Protein AF-A0AA47M2L7-F1 (afdb_monomer_lite)

InterPro domains:
  IPR006612 THAP-type zinc finger [PF05485] (4-70)
  IPR006612 THAP-type zinc finger [PS50950] (1-90)
  IPR006612 THAP-type zinc finger [SM00980] (2-77)
  IPR026516 THAP domain-containing protein 1/10 [PTHR46600] (1-64)

Foldseek 3Di:
DAAALAPPGPHDPVPNPWDKDAQFDDDDLLSVVSNVVVCVRSPDDPDDPVCRRPHIHTPVVDDPPPPDDVDDPVVVSVVSSVVSVVVVVVVVVVVVVCVVVVD

Radius of gyration: 17.44 Å; chains: 1; bounding box: 44×37×39 Å

Organism: Merluccius polli (NCBI:txid89951)

Secondary structure (DSSP, 8-state):
--B--STT---BTTTS---EEEPP---SHHHHHHHHHHHHHH--SS--HHHHTT-EEEGGGS--TTS-----HHHHHHHHHHHHHHHHHHHHHHHHHHHHHT-

Structure (mmCIF, N/CA/C/O backbone):
data_AF-A0AA47M2L7-F1
#
_entry.id   AF-A0AA47M2L7-F1
#
loop_
_atom_site.group_PDB
_atom_site.id
_atom_site.type_symbol
_atom_site.label_atom_id
_atom_site.label_alt_id
_atom_site.label_comp_id
_atom_site.label_asym_id
_atom_site.label_entity_id
_atom_site.label_seq_id
_atom_site.pdbx_PDB_ins_code
_atom_site.Cartn_x
_atom_site.Cartn_y
_atom_site.Cartn_z
_atom_site.occupancy
_atom_site.B_iso_or_equiv
_atom_site.auth_seq_id
_atom_site.auth_comp_id
_atom_site.auth_asym_id
_atom_site.auth_atom_id
_atom_site.pdbx_PDB_model_num
ATOM 1 N N . MET A 1 1 ? 17.557 -11.212 -3.755 1.00 55.72 1 MET A N 1
ATOM 2 C CA . MET A 1 1 ? 16.925 -10.344 -4.780 1.00 55.72 1 MET A CA 1
ATOM 3 C C . MET A 1 1 ? 15.457 -10.157 -4.432 1.00 55.72 1 MET A C 1
ATOM 5 O O . MET A 1 1 ? 14.760 -11.156 -4.314 1.00 55.72 1 MET A O 1
ATOM 9 N N . SER A 1 2 ? 14.991 -8.925 -4.222 1.00 80.56 2 SER A N 1
ATOM 10 C CA . SER A 1 2 ? 13.600 -8.646 -3.837 1.00 80.56 2 SER A CA 1
ATOM 11 C C . SER A 1 2 ? 12.704 -8.427 -5.065 1.00 80.56 2 SER A C 1
ATOM 13 O O . SER A 1 2 ? 13.032 -7.655 -5.968 1.00 80.56 2 SER A O 1
ATOM 15 N N . GLY A 1 3 ? 11.580 -9.144 -5.109 1.00 90.75 3 GLY A N 1
ATOM 16 C CA . GLY A 1 3 ? 10.495 -8.945 -6.075 1.00 90.75 3 GLY A CA 1
ATOM 17 C C . GLY A 1 3 ? 9.355 -8.114 -5.487 1.00 90.75 3 GLY A C 1
ATOM 18 O O . GLY A 1 3 ? 9.382 -7.762 -4.306 1.00 90.75 3 GLY A O 1
ATOM 19 N N . CYS A 1 4 ? 8.360 -7.799 -6.317 1.00 93.25 4 CYS A N 1
ATOM 20 C CA . CYS A 1 4 ? 7.126 -7.173 -5.855 1.00 93.25 4 CYS A CA 1
ATOM 21 C C . CYS A 1 4 ? 6.353 -8.149 -4.957 1.00 93.25 4 CYS A C 1
ATOM 23 O O . CYS A 1 4 ? 6.257 -9.337 -5.254 1.00 93.25 4 CYS A O 1
ATOM 25 N N . CYS A 1 5 ? 5.804 -7.655 -3.851 1.00 91.94 5 CYS A N 1
ATOM 26 C CA . CYS A 1 5 ? 5.083 -8.473 -2.882 1.00 91.94 5 CYS A CA 1
ATOM 27 C C . CYS A 1 5 ? 3.589 -8.658 -3.210 1.00 91.94 5 CYS A C 1
ATOM 29 O O . CYS A 1 5 ? 2.937 -9.529 -2.625 1.00 91.94 5 CYS A O 1
ATOM 31 N N . VAL A 1 6 ? 3.047 -7.886 -4.158 1.00 91.06 6 VAL A N 1
ATOM 32 C CA . VAL A 1 6 ? 1.649 -7.997 -4.604 1.00 91.06 6 VAL A CA 1
ATOM 33 C C . VAL A 1 6 ? 1.401 -9.376 -5.213 1.00 91.06 6 VAL A C 1
ATOM 35 O O . VAL A 1 6 ? 2.243 -9.916 -5.933 1.00 91.06 6 VAL A O 1
ATOM 38 N N . TYR A 1 7 ? 0.258 -9.979 -4.884 1.00 88.38 7 TYR A N 1
ATOM 39 C CA . TYR A 1 7 ? -0.123 -11.294 -5.391 1.00 88.38 7 TYR A CA 1
ATOM 40 C C . TYR A 1 7 ? -0.141 -11.315 -6.931 1.00 88.38 7 TYR A C 1
ATOM 42 O O . TYR A 1 7 ? -0.676 -10.407 -7.562 1.00 88.38 7 TYR A O 1
ATOM 50 N N . GLY A 1 8 ? 0.491 -12.328 -7.532 1.00 88.62 8 GLY A N 1
ATOM 51 C CA . GLY A 1 8 ? 0.589 -12.483 -8.990 1.00 88.62 8 GLY A CA 1
ATOM 52 C C . GLY A 1 8 ? 1.581 -11.551 -9.702 1.00 88.62 8 GLY A C 1
ATOM 53 O O . GLY A 1 8 ? 1.810 -11.717 -10.897 1.00 88.62 8 GLY A O 1
ATOM 54 N N . CYS A 1 9 ? 2.215 -10.602 -9.006 1.00 91.81 9 CYS A N 1
ATOM 55 C CA . CYS A 1 9 ? 3.179 -9.701 -9.631 1.00 91.81 9 CYS A CA 1
ATOM 56 C C . CYS A 1 9 ? 4.554 -10.368 -9.778 1.00 91.81 9 CYS A C 1
ATOM 58 O O . CYS A 1 9 ? 5.172 -10.780 -8.796 1.00 91.81 9 CYS A O 1
ATOM 60 N N . THR A 1 10 ? 5.065 -10.435 -11.007 1.00 92.50 10 THR A N 1
ATOM 61 C CA . THR A 1 10 ? 6.365 -11.049 -11.333 1.00 92.50 10 THR A CA 1
ATOM 62 C C . THR A 1 10 ? 7.502 -10.031 -11.469 1.00 92.50 10 THR A C 1
ATOM 64 O O . THR A 1 10 ? 8.648 -10.413 -11.717 1.00 92.50 10 THR A O 1
ATOM 67 N N . ASN A 1 11 ? 7.221 -8.738 -11.259 1.00 94.38 11 ASN A N 1
ATOM 68 C CA . ASN A 1 11 ? 8.210 -7.670 -11.378 1.00 94.38 11 ASN A CA 1
ATOM 69 C C . ASN A 1 11 ? 9.334 -7.819 -10.347 1.00 94.38 11 ASN A C 1
ATOM 71 O O . ASN A 1 11 ? 9.102 -7.952 -9.140 1.00 94.38 11 ASN A O 1
ATOM 75 N N . ARG A 1 12 ? 10.578 -7.727 -10.827 1.00 91.62 12 ARG A N 1
ATOM 76 C CA . ARG A 1 12 ? 11.792 -7.778 -10.003 1.00 91.62 12 ARG A CA 1
ATOM 77 C C . ARG A 1 12 ? 12.555 -6.467 -10.095 1.00 91.62 12 ARG A C 1
ATOM 79 O O . ARG A 1 12 ? 12.604 -5.851 -11.160 1.00 91.62 12 ARG A O 1
ATOM 86 N N . TYR A 1 13 ? 13.18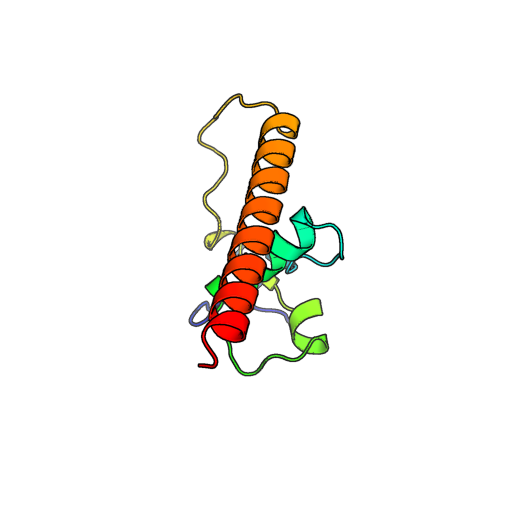9 -6.074 -8.991 1.00 88.12 13 TYR A N 1
ATOM 87 C CA . TYR A 1 13 ? 13.949 -4.824 -8.910 1.00 88.12 13 TYR A CA 1
ATOM 88 C C . TYR A 1 13 ? 15.023 -4.708 -10.001 1.00 88.12 13 TYR A C 1
ATOM 90 O O . TYR A 1 13 ? 15.167 -3.662 -10.618 1.00 88.12 13 TYR A O 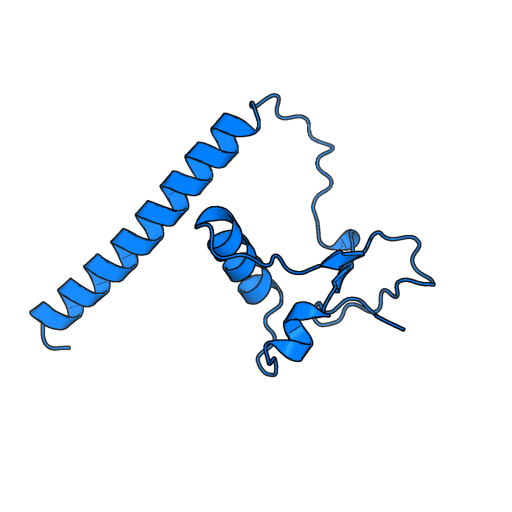1
ATOM 98 N N . SER A 1 14 ? 15.741 -5.797 -10.278 1.00 84.75 14 SER A N 1
ATOM 99 C CA . SER A 1 14 ? 16.870 -5.801 -11.212 1.00 84.75 14 SER A CA 1
ATOM 100 C C . SER A 1 14 ? 16.484 -5.814 -12.692 1.00 84.75 14 SER A C 1
ATOM 102 O O . SER A 1 14 ? 17.324 -5.480 -13.515 1.00 84.75 14 SER A O 1
ATOM 104 N N . THR A 1 15 ? 15.265 -6.232 -13.049 1.00 85.12 15 THR A N 1
ATOM 105 C CA . THR A 1 15 ? 14.895 -6.481 -14.458 1.00 85.12 15 THR A CA 1
ATOM 106 C C . THR A 1 15 ? 13.796 -5.572 -14.985 1.00 85.12 15 THR A C 1
ATOM 108 O O . THR A 1 15 ? 13.654 -5.441 -16.192 1.00 85.12 15 THR A O 1
ATOM 111 N N . SER A 1 16 ? 12.995 -4.965 -14.108 1.00 83.31 16 SER A N 1
ATOM 112 C CA . SER A 1 16 ? 11.778 -4.260 -14.533 1.00 83.31 16 SER A CA 1
ATOM 113 C C . SER A 1 16 ? 11.975 -2.777 -14.853 1.00 83.31 16 SER A C 1
ATOM 115 O O . SER A 1 16 ? 11.093 -2.181 -15.457 1.00 83.31 16 SER A O 1
ATOM 117 N N . GLY A 1 17 ? 13.070 -2.149 -14.406 1.00 89.25 17 GLY A N 1
ATOM 118 C CA . GLY A 1 17 ? 13.241 -0.688 -14.492 1.00 89.25 17 GLY A CA 1
ATOM 119 C C . GLY A 1 17 ? 12.243 0.119 -13.642 1.00 89.25 17 GLY A C 1
ATOM 120 O O . GLY A 1 17 ? 12.245 1.347 -13.679 1.00 89.25 17 GLY A O 1
ATOM 121 N N . LEU A 1 18 ? 11.394 -0.553 -12.856 1.00 91.94 18 LEU A N 1
ATOM 122 C CA . LEU A 1 18 ? 10.376 0.069 -12.014 1.00 91.94 18 LEU A CA 1
ATOM 123 C C . LEU A 1 18 ? 10.957 0.512 -10.669 1.00 91.94 18 LEU A C 1
ATOM 125 O O . LEU A 1 18 ? 11.902 -0.081 -10.145 1.00 91.94 18 LEU A O 1
ATOM 129 N N . LYS A 1 19 ? 10.331 1.519 -10.052 1.00 91.94 19 LYS A N 1
ATOM 130 C CA . LYS A 1 19 ? 10.643 1.913 -8.670 1.00 91.94 19 LYS A CA 1
ATOM 131 C C . LYS A 1 19 ? 9.966 0.950 -7.697 1.00 91.94 19 LYS A C 1
ATOM 133 O O . LYS A 1 19 ? 8.866 0.474 -7.955 1.00 91.94 19 LYS A O 1
ATOM 138 N N . PHE A 1 20 ? 10.609 0.666 -6.566 1.00 93.44 20 PHE A N 1
ATOM 139 C CA . PHE A 1 20 ? 10.092 -0.255 -5.547 1.00 93.44 20 PHE A CA 1
ATOM 140 C C . PHE A 1 20 ? 9.945 0.454 -4.204 1.00 93.44 20 PHE A C 1
ATOM 142 O O . PHE A 1 20 ? 10.937 0.791 -3.548 1.00 93.44 20 PHE A O 1
ATOM 149 N N . TYR A 1 21 ? 8.705 0.622 -3.763 1.00 92.75 21 TYR A N 1
ATOM 150 C CA . TYR A 1 21 ? 8.351 1.330 -2.538 1.00 92.75 21 TYR A CA 1
ATOM 151 C C . TYR A 1 21 ? 8.213 0.363 -1.363 1.00 92.75 21 TYR A C 1
ATOM 153 O O . TYR A 1 21 ? 7.715 -0.750 -1.526 1.00 92.75 21 TYR A O 1
ATOM 161 N N . ARG A 1 22 ? 8.670 0.773 -0.173 1.00 92.75 22 ARG A N 1
ATOM 162 C CA . ARG A 1 22 ? 8.425 0.024 1.070 1.00 92.75 22 ARG A CA 1
ATOM 163 C C . ARG A 1 22 ? 6.997 0.250 1.539 1.00 92.75 22 ARG A C 1
ATOM 165 O O . ARG A 1 22 ? 6.466 1.348 1.384 1.00 92.75 22 ARG A O 1
ATOM 172 N N . ILE A 1 23 ? 6.425 -0.778 2.158 1.00 91.50 23 ILE A N 1
ATOM 173 C CA . ILE A 1 23 ? 5.171 -0.635 2.895 1.00 91.50 23 ILE A CA 1
ATOM 174 C C . ILE A 1 23 ? 5.391 0.410 4.000 1.00 91.50 23 ILE A C 1
ATOM 176 O O . ILE A 1 23 ? 6.414 0.334 4.687 1.00 91.50 23 ILE A O 1
ATOM 180 N N . PRO A 1 24 ? 4.485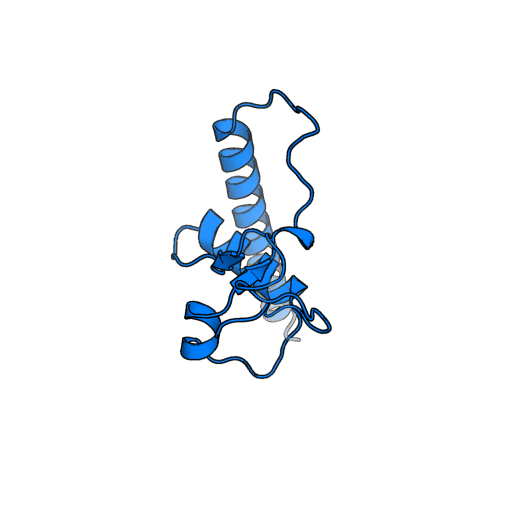 1.393 4.165 1.00 90.31 24 PRO A N 1
ATOM 181 C CA . PRO A 1 24 ? 4.637 2.433 5.169 1.00 90.31 24 PRO A CA 1
ATOM 182 C C . PRO A 1 24 ? 4.868 1.869 6.573 1.00 90.31 24 PRO A C 1
ATOM 184 O O . PRO A 1 24 ? 4.264 0.874 6.990 1.00 90.31 24 PRO A O 1
ATOM 187 N N . THR A 1 25 ? 5.745 2.550 7.299 1.00 83.38 25 THR A N 1
ATOM 188 C CA . THR A 1 25 ? 6.097 2.266 8.687 1.00 83.38 25 THR A CA 1
ATOM 189 C C . THR A 1 25 ? 5.903 3.537 9.497 1.00 83.38 25 THR A C 1
ATOM 191 O O . THR A 1 25 ? 6.340 4.601 9.061 1.00 83.38 25 THR A O 1
ATOM 194 N N . GLY A 1 26 ? 5.283 3.423 10.666 1.00 79.88 26 GLY A N 1
ATOM 195 C CA . GLY A 1 26 ? 5.100 4.533 11.594 1.00 79.88 26 GLY A CA 1
ATOM 196 C C . GLY A 1 26 ? 3.722 4.524 12.241 1.00 79.88 26 GLY A C 1
ATOM 197 O O . GLY A 1 26 ? 2.790 3.916 11.723 1.00 79.88 26 GLY A O 1
ATOM 198 N N . SER A 1 27 ? 3.634 5.181 13.395 1.00 76.50 27 SER A N 1
ATOM 199 C CA . SER A 1 27 ? 2.460 5.180 14.275 1.00 76.50 27 SER A CA 1
ATOM 200 C C . SER A 1 27 ? 1.562 6.406 14.113 1.00 76.50 27 SER A C 1
ATOM 202 O O . SER A 1 27 ? 0.467 6.434 14.669 1.00 76.50 27 SER A O 1
ATOM 204 N N . ARG A 1 28 ? 1.994 7.430 13.359 1.00 83.19 28 ARG A N 1
ATOM 205 C CA . ARG A 1 28 ? 1.163 8.619 13.104 1.00 83.19 28 ARG A CA 1
ATOM 206 C C . ARG A 1 28 ? -0.125 8.188 12.388 1.00 83.19 28 ARG A C 1
ATOM 208 O O . ARG A 1 28 ? -0.001 7.419 11.433 1.00 83.19 28 ARG A O 1
ATOM 215 N N . PRO A 1 29 ? -1.311 8.724 12.735 1.00 76.38 29 PRO A N 1
ATOM 216 C CA . PRO A 1 29 ? -2.596 8.223 12.225 1.00 76.38 29 PRO A CA 1
ATOM 217 C C . PRO A 1 29 ? -2.643 8.069 10.699 1.00 76.38 29 PRO A C 1
ATOM 219 O O . PRO A 1 29 ? -2.995 7.018 10.171 1.00 76.38 29 PRO A O 1
ATOM 222 N N . PHE A 1 30 ? -2.139 9.068 9.974 1.00 76.69 30 PHE A N 1
ATOM 223 C CA . PHE A 1 30 ? -2.023 9.028 8.517 1.00 76.69 30 PHE A CA 1
ATOM 224 C C . PHE A 1 30 ? -1.158 7.871 7.985 1.00 76.69 30 PHE A C 1
ATOM 226 O O . PHE A 1 30 ? -1.496 7.233 6.987 1.00 76.69 30 PHE A O 1
ATOM 233 N N . GLN A 1 31 ? -0.021 7.600 8.629 1.00 80.31 31 GLN A N 1
ATOM 234 C CA . GLN A 1 31 ? 0.903 6.536 8.229 1.00 80.31 31 GLN A CA 1
ATOM 235 C C . GLN A 1 31 ? 0.324 5.161 8.569 1.00 80.31 31 GLN A C 1
ATOM 237 O O . GLN A 1 31 ? 0.385 4.262 7.729 1.00 80.31 31 GLN A O 1
ATOM 242 N N . SER A 1 32 ? -0.301 5.031 9.742 1.00 84.38 32 SER A N 1
ATOM 243 C CA . SER A 1 32 ? -1.011 3.829 10.184 1.00 84.38 32 SER A CA 1
ATOM 244 C C . SER A 1 32 ? -2.171 3.490 9.248 1.00 84.38 32 SER A C 1
ATOM 246 O O . SER A 1 32 ? -2.264 2.361 8.765 1.00 84.38 32 SER A O 1
ATOM 248 N N . ASN A 1 33 ? -3.000 4.474 8.888 1.00 84.12 33 ASN A N 1
ATOM 249 C CA . ASN A 1 33 ? -4.095 4.272 7.944 1.00 84.12 33 ASN A CA 1
ATOM 250 C C . ASN A 1 33 ? -3.582 3.920 6.542 1.00 84.12 33 ASN A C 1
ATOM 252 O O . ASN A 1 33 ? -4.064 2.975 5.921 1.00 84.12 33 ASN A O 1
ATOM 256 N N . ARG A 1 34 ? -2.547 4.612 6.052 1.00 87.12 34 ARG A N 1
ATOM 257 C CA . ARG A 1 34 ? -1.931 4.274 4.762 1.00 87.12 34 ARG A CA 1
ATOM 258 C C . ARG A 1 34 ? -1.379 2.846 4.759 1.00 87.12 34 ARG A C 1
ATOM 260 O O . ARG A 1 34 ? -1.589 2.121 3.790 1.00 87.12 34 ARG A O 1
ATOM 267 N N . ARG A 1 35 ? -0.708 2.427 5.837 1.00 90.19 35 ARG A N 1
ATOM 268 C CA . ARG A 1 35 ? -0.228 1.051 6.020 1.00 90.19 35 ARG A CA 1
ATOM 269 C C . ARG A 1 35 ? -1.388 0.056 5.992 1.00 90.19 35 ARG A C 1
ATOM 271 O O . ARG A 1 35 ? -1.314 -0.920 5.251 1.00 90.19 35 ARG A O 1
ATOM 278 N N . ARG A 1 36 ? -2.462 0.322 6.741 1.00 88.06 36 ARG A N 1
ATOM 279 C CA . ARG A 1 36 ? -3.683 -0.499 6.767 1.00 88.06 36 ARG A CA 1
ATOM 280 C C . ARG A 1 36 ? -4.259 -0.689 5.362 1.00 88.06 36 ARG A C 1
ATOM 282 O O . ARG A 1 36 ? -4.494 -1.824 4.959 1.00 88.06 36 ARG A O 1
ATOM 289 N N . LEU A 1 37 ? -4.424 0.396 4.603 1.00 88.75 37 LEU A N 1
ATOM 290 C CA . LEU A 1 37 ? -4.950 0.359 3.233 1.00 88.75 37 LEU A CA 1
ATOM 291 C C . LEU A 1 37 ? -4.050 -0.446 2.285 1.00 88.75 37 LEU A C 1
ATOM 293 O O . LEU A 1 37 ? -4.546 -1.237 1.486 1.00 88.75 37 LEU A O 1
ATOM 297 N N . TRP A 1 38 ? -2.727 -0.302 2.398 1.00 92.00 38 TRP A N 1
ATOM 298 C CA . TRP A 1 38 ? -1.785 -1.100 1.606 1.00 92.00 38 TRP A CA 1
ATOM 299 C C . TRP A 1 38 ? -1.893 -2.594 1.918 1.00 92.00 38 TRP A C 1
ATOM 301 O O . TRP A 1 38 ? -1.976 -3.403 0.997 1.00 92.00 38 TRP A O 1
ATOM 311 N N . LEU A 1 39 ? -1.917 -2.972 3.199 1.00 89.50 39 LEU A N 1
ATOM 312 C CA . LEU A 1 39 ? -2.036 -4.375 3.611 1.00 89.50 39 LEU A CA 1
ATOM 313 C C . LEU A 1 39 ? -3.369 -4.986 3.149 1.00 89.50 39 LEU A C 1
ATOM 315 O O . LEU A 1 39 ? -3.382 -6.099 2.623 1.00 89.50 39 LEU A O 1
ATOM 319 N N . GLN A 1 40 ? -4.467 -4.228 3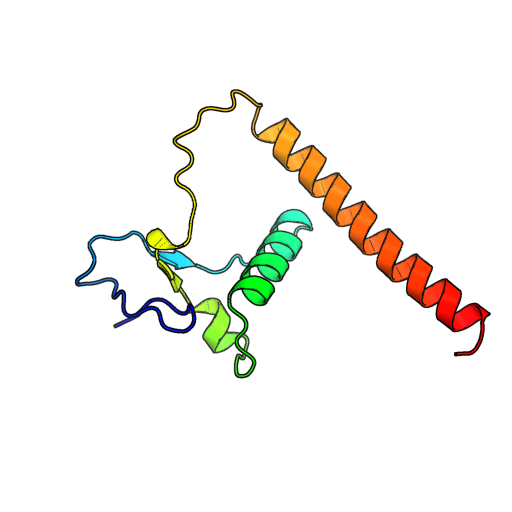.249 1.00 87.69 40 GLN A N 1
ATOM 320 C CA . GLN A 1 40 ? -5.776 -4.627 2.723 1.00 87.69 40 GLN A CA 1
ATOM 321 C C . GLN A 1 40 ? -5.763 -4.846 1.206 1.00 87.69 40 GLN A C 1
ATOM 323 O O . GLN A 1 40 ? -6.394 -5.785 0.729 1.00 87.69 40 GLN A O 1
ATOM 328 N N . ALA A 1 41 ? -5.047 -4.015 0.446 1.00 89.06 41 ALA A N 1
ATOM 329 C CA . ALA A 1 41 ? -4.947 -4.152 -1.006 1.00 89.06 41 ALA A CA 1
ATOM 330 C C . ALA A 1 41 ? -4.069 -5.341 -1.433 1.00 89.06 41 ALA A C 1
ATOM 332 O O . ALA A 1 41 ? -4.367 -6.006 -2.422 1.00 89.06 41 ALA A O 1
ATOM 333 N N . ILE A 1 42 ? -3.003 -5.635 -0.681 1.00 88.81 42 ILE A N 1
ATOM 334 C CA . ILE A 1 42 ? -2.078 -6.741 -0.973 1.00 88.81 42 ILE A CA 1
ATOM 335 C C . ILE A 1 42 ? -2.735 -8.115 -0.740 1.00 88.81 42 ILE A C 1
ATOM 337 O O . ILE A 1 42 ? -2.359 -9.078 -1.410 1.00 88.81 42 ILE A O 1
ATOM 341 N N . LYS A 1 43 ? -3.721 -8.203 0.171 1.00 79.19 43 LYS A N 1
ATOM 342 C CA . LYS A 1 43 ? -4.540 -9.402 0.457 1.00 79.19 43 LYS A CA 1
ATOM 343 C C . LYS A 1 43 ? -3.738 -10.689 0.706 1.00 79.19 43 LYS A C 1
ATOM 345 O O . LYS A 1 43 ? -4.153 -11.773 0.302 1.00 79.19 43 LYS A O 1
ATOM 350 N N . ARG A 1 44 ? -2.592 -10.591 1.384 1.00 77.25 44 ARG A N 1
ATOM 351 C CA . ARG A 1 44 ? -1.842 -11.768 1.851 1.00 77.25 44 ARG A CA 1
ATOM 352 C C . ARG A 1 44 ? -2.142 -12.053 3.317 1.00 77.25 44 ARG A C 1
ATOM 354 O O . ARG A 1 44 ? -2.218 -11.130 4.120 1.00 77.25 44 ARG A O 1
ATOM 361 N N . VAL A 1 45 ? -2.325 -13.330 3.633 1.00 74.44 45 VAL A N 1
ATOM 362 C CA . VAL A 1 45 ? -2.741 -13.834 4.956 1.00 74.44 45 VAL A CA 1
ATOM 363 C C . VAL A 1 45 ? -1.580 -14.419 5.767 1.00 74.44 45 VAL A C 1
ATOM 365 O O . VAL A 1 45 ? -1.703 -14.604 6.969 1.00 74.44 45 VAL A O 1
ATOM 368 N N . ASP A 1 46 ? -0.436 -14.667 5.135 1.00 77.69 46 ASP A N 1
ATOM 369 C CA . ASP A 1 46 ? 0.716 -15.404 5.663 1.00 77.69 46 ASP A CA 1
ATOM 370 C C . ASP A 1 46 ? 1.901 -14.496 6.051 1.00 77.69 46 ASP A C 1
ATOM 372 O O . ASP A 1 46 ? 3.066 -14.854 5.878 1.00 77.69 46 ASP A O 1
ATOM 376 N N . TRP A 1 47 ? 1.630 -13.279 6.530 1.00 83.38 47 TRP A N 1
ATOM 377 C CA . TRP A 1 47 ? 2.661 -12.266 6.774 1.00 83.38 47 TRP A CA 1
ATOM 378 C C . TRP A 1 47 ? 2.912 -12.002 8.256 1.00 83.38 47 TRP A C 1
ATOM 380 O O . TRP A 1 47 ? 1.998 -11.684 9.008 1.00 83.38 47 TRP A O 1
ATOM 390 N N . ASN A 1 48 ? 4.186 -12.045 8.646 1.00 86.12 48 ASN A N 1
ATOM 391 C CA . ASN A 1 48 ? 4.665 -11.486 9.907 1.00 86.12 48 ASN A CA 1
ATOM 392 C C . ASN A 1 48 ? 5.316 -10.107 9.675 1.00 86.12 48 ASN A C 1
ATOM 394 O O . ASN A 1 48 ? 5.602 -9.711 8.540 1.00 86.12 48 ASN A O 1
ATOM 398 N N . GLU A 1 49 ? 5.581 -9.370 10.752 1.00 87.25 49 GLU A N 1
ATOM 399 C CA . GLU A 1 49 ? 6.171 -8.026 10.671 1.00 87.25 49 GLU A CA 1
ATOM 400 C C . GLU A 1 49 ? 7.575 -8.005 10.039 1.00 87.25 49 GLU A C 1
ATOM 402 O O . GLU A 1 49 ? 7.934 -7.053 9.338 1.00 87.25 49 GLU A O 1
ATOM 407 N N . ASP A 1 50 ? 8.351 -9.081 10.188 1.00 86.62 50 ASP A N 1
ATOM 408 C CA . ASP A 1 50 ? 9.679 -9.204 9.579 1.00 86.62 50 ASP A CA 1
ATOM 409 C C . ASP A 1 50 ? 9.638 -9.354 8.053 1.00 86.62 50 ASP A C 1
ATOM 411 O O . ASP A 1 50 ? 10.544 -8.886 7.348 1.00 86.62 50 ASP A O 1
ATOM 415 N N . ILE A 1 51 ? 8.573 -9.964 7.535 1.00 87.56 51 ILE A N 1
ATOM 416 C CA . ILE A 1 51 ? 8.274 -10.026 6.106 1.00 87.56 51 ILE A CA 1
ATOM 417 C C . ILE A 1 51 ? 7.789 -8.650 5.643 1.00 87.56 51 ILE A C 1
ATOM 419 O O . ILE A 1 51 ? 8.329 -8.099 4.679 1.00 87.56 51 ILE A O 1
ATOM 423 N N . ILE A 1 52 ? 6.831 -8.052 6.358 1.00 89.38 52 ILE A N 1
ATOM 424 C CA . ILE A 1 52 ? 6.211 -6.774 5.977 1.00 89.38 52 ILE A CA 1
ATOM 425 C C . ILE A 1 52 ? 7.245 -5.646 5.891 1.00 89.38 52 ILE A C 1
ATOM 427 O O . ILE A 1 52 ? 7.254 -4.898 4.911 1.00 89.38 52 ILE A O 1
ATOM 431 N N . LYS A 1 53 ? 8.158 -5.531 6.867 1.00 88.00 53 LYS A N 1
ATOM 432 C CA . LYS A 1 53 ? 9.178 -4.460 6.899 1.00 88.00 53 LYS A CA 1
ATOM 433 C C . LYS A 1 53 ? 10.121 -4.484 5.687 1.00 88.00 53 LYS A C 1
ATOM 435 O O . LYS A 1 53 ? 10.683 -3.456 5.289 1.00 88.00 53 LYS A O 1
ATOM 440 N N . ASN A 1 54 ? 10.303 -5.662 5.091 1.00 88.62 54 ASN A N 1
ATOM 441 C CA . ASN A 1 54 ? 11.186 -5.883 3.949 1.00 88.62 54 ASN A CA 1
ATOM 442 C C . ASN A 1 54 ? 10.444 -5.966 2.612 1.00 88.62 54 ASN A C 1
ATOM 444 O O . ASN A 1 54 ? 11.077 -5.825 1.561 1.00 88.62 54 ASN A O 1
ATOM 448 N N . ALA A 1 55 ? 9.124 -6.143 2.643 1.00 91.56 55 ALA A N 1
ATOM 449 C CA . ALA A 1 55 ? 8.281 -6.220 1.465 1.00 91.56 55 ALA A CA 1
ATOM 450 C C . ALA A 1 55 ? 8.295 -4.907 0.663 1.00 91.56 55 ALA A C 1
ATOM 452 O O . ALA A 1 55 ? 8.375 -3.795 1.199 1.00 91.56 55 ALA A O 1
ATOM 453 N N . ARG A 1 56 ? 8.231 -5.050 -0.664 1.00 93.19 56 ARG A N 1
ATOM 454 C CA . ARG A 1 56 ? 8.278 -3.939 -1.615 1.00 93.19 56 ARG A CA 1
ATOM 455 C C . ARG A 1 56 ? 7.176 -4.072 -2.654 1.00 93.19 56 ARG A C 1
ATOM 457 O O . ARG A 1 56 ? 6.977 -5.156 -3.190 1.00 93.19 56 ARG A O 1
ATOM 464 N N . VAL A 1 57 ? 6.538 -2.959 -2.995 1.00 93.62 57 VAL A N 1
ATOM 465 C CA . VAL A 1 57 ? 5.548 -2.864 -4.077 1.00 93.62 57 VAL A CA 1
ATOM 466 C C . VAL A 1 57 ? 6.170 -2.095 -5.245 1.00 93.62 57 VAL A C 1
ATOM 468 O O . VAL A 1 57 ? 6.752 -1.029 -5.034 1.00 93.62 57 VAL A O 1
ATOM 471 N N . CYS A 1 58 ? 6.094 -2.628 -6.467 1.00 93.94 58 CYS A N 1
ATOM 472 C CA . CYS A 1 58 ? 6.613 -1.938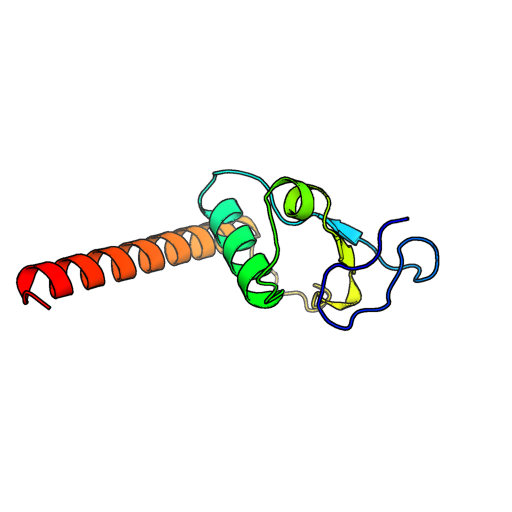 -7.651 1.00 93.94 58 CYS A CA 1
ATOM 473 C C . CYS A 1 58 ? 5.697 -0.788 -8.099 1.00 93.94 58 CYS A C 1
ATOM 475 O O . CYS A 1 58 ? 4.488 -0.826 -7.871 1.00 93.94 58 CYS A O 1
ATOM 477 N N . SER A 1 59 ? 6.261 0.198 -8.798 1.00 92.88 59 SER A N 1
ATOM 478 C CA . SER A 1 59 ? 5.561 1.414 -9.227 1.00 92.88 59 SER A CA 1
ATOM 479 C C . SER A 1 59 ? 4.353 1.164 -10.134 1.00 92.88 59 SER A C 1
ATOM 481 O O . SER A 1 59 ? 3.450 1.985 -10.143 1.00 92.88 59 SER A O 1
ATOM 483 N N . ALA A 1 60 ? 4.282 0.015 -10.814 1.00 92.44 60 ALA A N 1
ATOM 484 C CA . ALA A 1 60 ? 3.141 -0.377 -11.650 1.00 92.44 60 ALA A CA 1
ATOM 485 C C . ALA A 1 60 ? 1.807 -0.547 -10.888 1.00 92.44 60 ALA A C 1
ATOM 487 O O . ALA A 1 60 ? 0.760 -0.640 -11.516 1.00 92.44 60 ALA A O 1
ATOM 488 N N . HIS A 1 61 ? 1.826 -0.610 -9.550 1.00 91.81 61 HIS A N 1
ATOM 489 C CA . HIS A 1 61 ? 0.612 -0.697 -8.723 1.00 91.81 61 HIS A CA 1
ATOM 490 C C . HIS A 1 61 ? 0.122 0.659 -8.205 1.00 91.81 61 HIS A C 1
ATOM 492 O O . HIS A 1 61 ? -0.798 0.708 -7.392 1.00 91.81 61 HIS A O 1
ATOM 498 N N . PHE A 1 62 ? 0.747 1.751 -8.638 1.00 88.81 62 PHE A N 1
ATOM 499 C CA . PHE A 1 62 ? 0.347 3.101 -8.278 1.00 88.81 62 PHE A CA 1
ATOM 500 C C . PHE A 1 62 ? -0.128 3.817 -9.534 1.00 88.81 62 PHE A C 1
ATOM 502 O O . PHE A 1 62 ? 0.485 3.691 -10.591 1.00 88.81 62 PHE A O 1
ATOM 509 N N . ILE A 1 63 ? -1.206 4.582 -9.398 1.00 84.62 63 ILE A N 1
ATOM 510 C CA . ILE A 1 63 ? -1.607 5.554 -10.412 1.00 84.62 63 ILE A CA 1
ATOM 511 C C . ILE A 1 63 ? -0.512 6.629 -10.408 1.00 84.62 63 ILE A C 1
ATOM 513 O O . ILE A 1 63 ? -0.171 7.144 -9.335 1.00 84.62 63 ILE A O 1
ATOM 517 N N . SER A 1 64 ? 0.110 6.898 -11.561 1.00 67.00 64 SER A N 1
ATOM 518 C CA . SER A 1 64 ? 1.062 8.003 -11.659 1.00 67.00 64 SER A CA 1
ATOM 519 C C . SER A 1 64 ? 0.318 9.289 -11.315 1.00 67.00 64 SER A C 1
ATOM 521 O O . SER A 1 64 ? -0.808 9.512 -11.752 1.00 67.00 64 SER A O 1
ATOM 523 N N . ALA A 1 65 ? 0.918 10.123 -10.468 1.00 56.00 65 ALA A N 1
ATOM 524 C CA . ALA A 1 65 ? 0.335 11.398 -10.054 1.00 56.00 65 ALA A CA 1
ATOM 525 C C . ALA A 1 65 ? 0.452 12.457 -11.170 1.00 56.00 65 ALA A C 1
ATOM 527 O O . ALA A 1 65 ? 0.736 13.613 -10.887 1.00 56.00 65 ALA A O 1
ATOM 528 N N . GLU A 1 66 ? 0.327 12.038 -12.429 1.00 51.97 66 GLU A N 1
ATOM 529 C CA . GLU A 1 66 ? 0.481 12.880 -13.619 1.00 51.97 66 GLU A CA 1
ATOM 530 C C . GLU A 1 66 ? -0.830 13.553 -14.034 1.00 51.97 66 GLU A C 1
ATOM 532 O O . GLU A 1 66 ? -0.835 14.321 -14.988 1.00 51.97 66 GLU A O 1
ATOM 537 N N . GLU A 1 67 ? -1.922 13.340 -13.297 1.00 50.50 67 GLU A N 1
ATOM 538 C CA . GLU A 1 67 ? -3.108 14.185 -13.427 1.00 50.50 67 GLU A CA 1
ATOM 539 C C . GLU A 1 67 ? -3.118 15.214 -12.295 1.00 50.50 67 GLU A C 1
ATOM 541 O O . GLU A 1 67 ? -3.519 14.952 -11.158 1.00 50.50 67 GLU A O 1
ATOM 546 N N . ASP A 1 68 ? -2.569 16.380 -12.638 1.00 51.38 68 ASP A N 1
ATOM 547 C CA . ASP A 1 68 ? -2.467 17.593 -11.839 1.00 51.38 68 ASP A CA 1
ATOM 548 C C . ASP A 1 68 ? -3.811 17.984 -11.213 1.00 51.38 68 ASP A C 1
ATOM 550 O O . ASP A 1 68 ? -4.655 18.641 -11.822 1.00 51.38 68 ASP A O 1
ATOM 554 N N . ILE A 1 69 ? -3.980 17.661 -9.935 1.00 57.75 69 ILE A N 1
ATOM 555 C CA . ILE A 1 69 ? -4.885 18.409 -9.072 1.00 57.75 69 ILE A CA 1
ATOM 556 C C . ILE A 1 69 ? -4.005 19.399 -8.293 1.00 57.75 69 ILE A C 1
ATOM 558 O O . ILE A 1 69 ? -3.200 18.959 -7.467 1.00 57.75 69 ILE A O 1
ATOM 562 N N . PRO A 1 70 ? -4.139 20.727 -8.489 1.00 57.56 70 PRO A N 1
ATOM 563 C CA . PRO A 1 70 ? -3.365 21.740 -7.773 1.00 57.56 70 PRO A CA 1
ATOM 564 C C . PRO A 1 70 ? -3.921 21.939 -6.355 1.00 57.56 70 PRO A C 1
ATOM 566 O O . PRO A 1 70 ? -4.136 23.061 -5.906 1.00 57.56 70 PRO A O 1
ATOM 569 N N . PHE A 1 71 ? -4.204 20.849 -5.643 1.00 59.31 71 PHE A N 1
ATOM 570 C CA . PHE A 1 71 ? -4.597 20.924 -4.246 1.00 59.31 71 PHE A CA 1
ATOM 571 C C . PHE A 1 71 ? -3.338 20.953 -3.376 1.00 59.31 71 PHE A C 1
ATOM 573 O O . PHE A 1 71 ? -2.461 20.091 -3.524 1.00 59.31 71 PHE A O 1
ATOM 580 N N . PRO A 1 72 ? -3.209 21.924 -2.455 1.00 67.38 72 PRO A N 1
ATOM 581 C CA . PRO A 1 72 ? -2.093 21.966 -1.530 1.00 67.38 72 PRO A CA 1
ATOM 582 C C . PRO A 1 72 ? -2.010 20.643 -0.770 1.00 67.38 72 PRO A C 1
ATOM 584 O O . PRO A 1 72 ? -2.940 20.253 -0.070 1.00 67.38 72 PRO A O 1
ATOM 587 N N . LYS A 1 73 ? -0.863 19.963 -0.857 1.00 65.94 73 LYS A N 1
ATOM 588 C CA . LYS A 1 73 ? -0.624 18.676 -0.183 1.00 65.94 73 LYS A CA 1
ATOM 589 C C . LYS A 1 73 ? -1.029 18.677 1.301 1.00 65.94 73 LYS A C 1
ATOM 591 O O . LYS A 1 73 ? -1.501 17.662 1.795 1.00 65.94 73 LYS A O 1
ATOM 596 N N . ARG A 1 74 ? -0.877 19.818 1.990 1.00 69.31 74 ARG A N 1
ATOM 597 C CA . ARG A 1 74 ? -1.291 19.984 3.395 1.00 69.31 74 ARG A CA 1
ATOM 598 C C . ARG A 1 74 ? -2.793 19.794 3.587 1.00 69.31 74 ARG A C 1
ATOM 600 O O . ARG A 1 74 ? -3.187 19.086 4.496 1.00 69.31 74 ARG A O 1
ATOM 607 N N . GLU A 1 75 ? -3.606 20.368 2.710 1.00 70.69 75 GLU A N 1
ATOM 608 C CA . GLU A 1 75 ? -5.063 20.289 2.808 1.00 70.69 75 GLU A CA 1
ATOM 609 C C . GLU A 1 75 ? -5.556 18.853 2.582 1.00 70.69 75 GLU A C 1
ATOM 611 O O . GLU A 1 75 ? -6.423 18.367 3.305 1.00 70.69 75 GLU A O 1
ATOM 616 N N . TYR A 1 76 ? -4.931 18.123 1.650 1.00 72.19 76 TYR A N 1
ATOM 617 C CA . TYR A 1 76 ? -5.198 16.695 1.468 1.00 72.19 76 TYR A CA 1
ATOM 618 C C . TYR A 1 76 ? -4.753 15.859 2.675 1.00 72.19 76 TYR A C 1
ATOM 620 O O . TYR A 1 76 ? -5.475 14.959 3.104 1.00 72.19 76 TYR A O 1
ATOM 628 N N . ASP A 1 77 ? -3.574 16.142 3.235 1.00 72.94 77 ASP A N 1
ATOM 629 C CA . ASP A 1 77 ? -3.073 15.44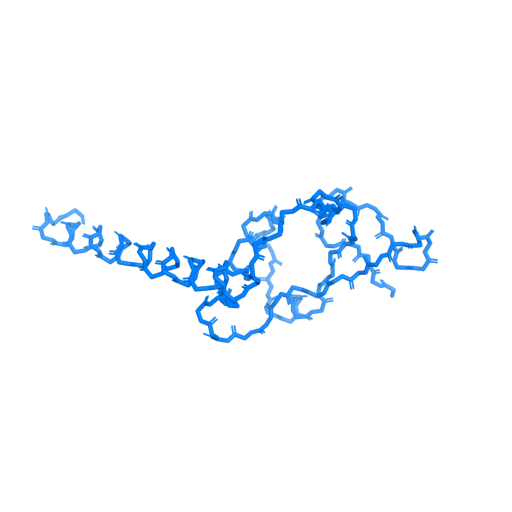8 4.423 1.00 72.94 77 ASP A CA 1
ATOM 630 C C . ASP A 1 77 ? -4.007 15.679 5.633 1.00 72.94 77 ASP A C 1
ATOM 632 O O . ASP A 1 77 ? -4.302 14.723 6.356 1.00 72.94 77 ASP A O 1
ATOM 636 N N . ASP A 1 78 ? -4.538 16.896 5.797 1.00 80.38 78 ASP A N 1
ATOM 637 C CA . ASP A 1 78 ? -5.498 17.267 6.847 1.00 80.38 78 ASP A CA 1
ATOM 638 C C . ASP A 1 78 ? -6.869 16.604 6.638 1.00 80.38 78 ASP A C 1
ATOM 640 O O . ASP A 1 78 ? -7.437 16.029 7.572 1.00 80.38 78 ASP A O 1
ATOM 644 N N . LEU A 1 79 ? -7.394 16.612 5.407 1.00 79.38 79 LEU A N 1
ATOM 645 C CA . LEU A 1 79 ? -8.646 15.929 5.073 1.00 79.38 79 LEU A CA 1
ATOM 646 C C . LEU A 1 79 ? -8.526 14.420 5.302 1.00 79.38 79 LEU A C 1
ATOM 648 O O . LEU A 1 79 ? -9.418 13.799 5.881 1.00 79.38 79 LEU A O 1
ATOM 652 N N . ASN A 1 80 ? -7.407 13.828 4.885 1.00 78.38 80 ASN A N 1
ATOM 653 C CA . ASN A 1 80 ? -7.161 12.408 5.070 1.00 78.38 80 ASN A CA 1
ATOM 654 C C . ASN A 1 80 ? -6.990 12.064 6.557 1.00 78.38 80 ASN A C 1
ATOM 656 O O . ASN A 1 80 ? -7.466 11.016 6.984 1.00 78.38 80 ASN A O 1
ATOM 660 N N . LEU A 1 81 ? -6.370 12.937 7.362 1.00 80.69 81 LEU A N 1
ATOM 661 C CA . LEU A 1 81 ? -6.312 12.782 8.819 1.00 80.69 81 LEU A CA 1
ATOM 662 C C . LEU A 1 81 ? -7.721 12.767 9.426 1.00 80.69 81 LEU A C 1
ATOM 664 O O . LEU A 1 81 ? -8.053 11.841 10.164 1.00 80.69 81 LEU A O 1
ATOM 668 N N . ARG A 1 82 ? -8.569 13.727 9.042 1.00 86.00 82 ARG A N 1
ATOM 669 C CA . ARG A 1 82 ? -9.963 13.806 9.499 1.00 86.00 82 ARG A CA 1
ATOM 670 C C . ARG A 1 82 ? -10.769 12.570 9.103 1.00 86.00 82 ARG A C 1
ATOM 672 O O . ARG A 1 82 ? -11.530 12.051 9.912 1.00 86.00 82 ARG A O 1
ATOM 679 N N . TYR A 1 83 ? -10.572 12.072 7.884 1.00 84.56 83 TYR A N 1
ATOM 680 C CA . TYR A 1 83 ? -11.200 10.840 7.414 1.00 84.56 83 TYR A CA 1
ATOM 681 C C . TYR A 1 83 ? -10.760 9.614 8.233 1.00 84.56 83 TYR A C 1
ATOM 683 O O . TYR A 1 83 ? -11.597 8.787 8.586 1.00 84.56 83 TYR A O 1
ATOM 691 N N . CYS A 1 84 ? -9.471 9.507 8.587 1.00 82.69 84 CYS A N 1
ATOM 692 C CA . CYS A 1 84 ? -8.986 8.434 9.468 1.00 82.69 84 CYS A CA 1
ATOM 693 C C . CYS A 1 84 ? -9.694 8.468 10.826 1.00 82.69 84 CYS A C 1
ATOM 695 O O . CYS A 1 84 ? -10.164 7.432 11.283 1.00 82.69 84 CYS A O 1
ATOM 697 N N . GLN A 1 85 ? -9.798 9.657 11.423 1.00 86.06 85 GLN A N 1
ATOM 698 C CA . GLN A 1 85 ? -10.448 9.860 12.717 1.00 86.06 85 GLN A CA 1
ATOM 699 C C . GLN A 1 85 ? -11.921 9.453 12.682 1.00 86.06 85 GLN A C 1
ATOM 701 O O . GLN A 1 85 ? -12.349 8.636 13.487 1.00 86.06 85 GLN A O 1
ATOM 706 N N . LEU A 1 86 ? -12.666 9.911 11.672 1.00 88.12 86 LEU A N 1
ATOM 707 C CA . LEU A 1 86 ? -14.070 9.527 11.492 1.00 88.12 86 LEU A CA 1
ATOM 708 C C . LEU A 1 86 ? -14.253 8.012 11.343 1.00 88.12 86 LEU A C 1
ATOM 710 O O . LEU A 1 86 ? -15.247 7.454 11.802 1.00 88.12 86 LEU A O 1
ATOM 714 N N . GLN A 1 87 ? -13.311 7.338 10.682 1.00 84.44 87 GLN A N 1
ATOM 715 C CA . GLN A 1 87 ? -13.387 5.896 10.489 1.00 84.44 87 GLN A CA 1
ATOM 716 C C . GLN A 1 87 ? -13.089 5.117 11.779 1.00 84.44 87 GLN A C 1
ATOM 718 O O . GLN A 1 87 ? -13.698 4.071 11.993 1.00 84.44 87 GLN A O 1
ATOM 723 N N . GLU A 1 88 ? -12.200 5.618 12.639 1.00 86.38 88 GLU A N 1
ATOM 724 C CA . GLU A 1 88 ? -11.984 5.081 13.991 1.00 86.38 88 GLU A CA 1
ATOM 725 C C . GLU A 1 88 ? -13.221 5.303 14.871 1.00 86.38 88 GLU A C 1
ATOM 727 O O . GLU A 1 88 ? -13.727 4.348 15.460 1.00 86.38 88 GLU A O 1
ATOM 732 N N . ASP A 1 89 ? -13.773 6.519 14.871 1.00 90.62 89 ASP A N 1
ATOM 733 C CA . ASP A 1 89 ? -14.978 6.868 15.631 1.00 90.62 89 ASP A CA 1
ATOM 734 C C . ASP A 1 89 ? -16.170 5.986 15.241 1.00 90.62 89 ASP A C 1
ATOM 736 O O . ASP A 1 89 ? -16.881 5.477 16.104 1.00 90.62 89 ASP A O 1
ATOM 740 N N . TYR A 1 90 ? -16.366 5.734 13.944 1.00 89.19 90 TYR A N 1
ATOM 741 C CA . TYR A 1 90 ? -17.423 4.844 13.466 1.00 89.19 90 TYR A CA 1
ATOM 742 C C . TYR A 1 90 ? -17.263 3.402 13.976 1.00 89.19 90 TYR A C 1
ATOM 744 O O . TYR A 1 90 ? -18.251 2.765 14.340 1.00 89.19 90 TYR A O 1
ATOM 752 N N . VAL A 1 91 ? -16.034 2.873 14.004 1.00 87.19 91 VAL A N 1
ATOM 753 C CA . VAL A 1 91 ? -15.762 1.523 14.528 1.00 87.19 91 VAL A CA 1
ATOM 754 C C . VAL A 1 91 ? -16.035 1.462 16.029 1.00 87.19 91 VAL A C 1
ATOM 756 O O . VAL A 1 91 ? -16.683 0.517 16.476 1.00 87.19 91 VAL A O 1
ATOM 759 N N . ASN A 1 92 ? -15.604 2.477 16.780 1.00 88.38 92 ASN A N 1
ATOM 760 C CA . ASN A 1 92 ? -15.846 2.571 18.220 1.00 88.38 92 ASN A CA 1
ATOM 761 C C . ASN A 1 92 ? -17.347 2.647 18.523 1.00 88.38 92 ASN A C 1
ATOM 763 O O . ASN A 1 92 ? -17.853 1.844 19.299 1.00 88.38 92 ASN A O 1
ATOM 767 N N . LEU A 1 93 ? -18.079 3.533 17.840 1.00 90.38 93 LEU A N 1
ATOM 768 C CA . LEU A 1 93 ? -19.533 3.662 17.984 1.00 90.38 93 LEU A CA 1
ATOM 769 C C . LEU A 1 93 ? -20.263 2.362 17.649 1.00 90.38 93 LEU A C 1
ATOM 771 O O . LEU A 1 93 ? -21.236 2.004 18.308 1.00 90.38 93 LEU A O 1
ATOM 775 N N . ARG A 1 94 ? -19.797 1.634 16.629 1.00 90.38 94 ARG A N 1
ATOM 776 C CA . ARG A 1 94 ? -20.363 0.330 16.288 1.00 90.38 94 ARG A CA 1
ATOM 777 C C . ARG A 1 94 ? -20.131 -0.697 17.399 1.00 90.38 94 ARG A C 1
ATOM 779 O O . ARG A 1 94 ? -21.063 -1.407 17.747 1.00 90.38 94 ARG A O 1
ATOM 786 N N . GLN A 1 95 ? -18.935 -0.741 17.985 1.00 87.38 95 GLN A N 1
ATOM 787 C CA . GLN A 1 95 ? -18.647 -1.613 19.130 1.00 87.38 95 GLN A CA 1
ATOM 788 C C . GLN A 1 95 ? -19.453 -1.233 20.377 1.00 87.38 95 GLN A C 1
ATOM 790 O O . GLN A 1 95 ? -19.944 -2.118 21.075 1.00 87.38 95 GLN A O 1
ATOM 795 N N . GLU A 1 96 ? -19.620 0.061 20.655 1.00 91.44 96 GLU A N 1
ATOM 796 C CA . GLU A 1 96 ? -20.480 0.544 21.740 1.00 91.44 96 GLU A CA 1
ATOM 797 C C . GLU A 1 96 ? -21.929 0.105 21.528 1.00 91.44 96 GLU A C 1
ATOM 799 O O . GLU A 1 96 ? -22.553 -0.412 22.452 1.00 91.44 96 GLU A O 1
ATOM 804 N N . PHE A 1 97 ? -22.449 0.249 20.306 1.00 90.81 97 PHE A N 1
ATOM 805 C CA . PHE A 1 97 ? -23.788 -0.213 19.952 1.00 90.81 97 PHE A CA 1
ATOM 806 C C . PHE A 1 97 ? -23.949 -1.722 20.172 1.00 90.81 97 PHE A C 1
ATOM 808 O O . PHE A 1 97 ? -24.889 -2.139 20.846 1.00 90.81 97 PHE A O 1
ATOM 815 N N . ASP A 1 98 ? -23.010 -2.532 19.679 1.00 89.19 98 ASP A N 1
ATOM 816 C CA . ASP A 1 98 ? -23.038 -3.988 19.856 1.00 89.19 98 ASP A CA 1
ATOM 817 C C . ASP A 1 98 ? -23.005 -4.365 21.357 1.00 89.19 98 ASP A C 1
ATOM 819 O O . ASP A 1 98 ? -23.782 -5.206 21.812 1.00 89.19 98 ASP A O 1
ATOM 823 N N . THR A 1 99 ? -22.196 -3.653 22.155 1.00 85.69 99 THR A N 1
ATOM 824 C CA . THR A 1 99 ? -22.084 -3.845 23.615 1.00 85.69 99 THR A CA 1
ATOM 825 C C . THR A 1 99 ? -23.375 -3.471 24.352 1.00 85.69 99 THR A C 1
ATOM 827 O O . THR A 1 99 ? -23.789 -4.173 25.273 1.00 85.69 99 THR A O 1
ATOM 830 N N . LEU A 1 100 ? -24.029 -2.376 23.954 1.00 83.88 100 LEU A N 1
ATOM 831 C CA . LEU A 1 100 ? -25.294 -1.917 24.539 1.00 83.88 100 LEU A CA 1
ATOM 832 C C . LEU A 1 100 ? -26.473 -2.820 24.156 1.00 83.88 100 LEU A C 1
ATOM 834 O O . LEU A 1 100 ? -27.411 -2.967 24.940 1.00 83.88 100 LEU A O 1
ATOM 838 N N . CYS A 1 101 ? -26.432 -3.427 22.969 1.00 81.44 101 CYS A N 1
ATOM 839 C CA . CYS A 1 101 ? -27.456 -4.353 22.492 1.00 81.44 101 CYS A CA 1
ATOM 840 C C . CYS A 1 101 ? -27.241 -5.809 22.943 1.00 81.44 101 CYS A C 1
ATOM 842 O O . CYS A 1 101 ? -28.150 -6.619 22.764 1.00 81.44 101 CYS A O 1
ATOM 844 N N . GLY A 1 102 ? -26.099 -6.139 23.557 1.00 66.12 102 GLY A N 1
ATOM 845 C CA . GLY A 1 102 ? -25.814 -7.469 24.108 1.00 66.12 102 GLY A CA 1
ATOM 846 C C . GLY A 1 102 ? -25.698 -8.580 23.055 1.00 66.12 102 GLY A C 1
ATOM 847 O O . GLY A 1 102 ? -26.043 -9.724 23.359 1.00 66.12 102 GLY A O 1
ATOM 848 N N . LEU A 1 103 ? -25.270 -8.232 21.834 1.00 56.56 103 LEU A N 1
ATOM 849 C CA . LEU A 1 103 ? -24.969 -9.171 20.744 1.00 56.56 103 LEU A CA 1
ATOM 850 C C . LEU A 1 103 ? -23.562 -9.771 20.866 1.00 56.56 103 LEU A C 1
ATOM 852 O O . LEU A 1 103 ? -22.645 -9.059 21.333 1.00 56.56 103 LEU A O 1
#

Sequence (103 aa):
MSGCCVYGCTNRYSTSGLKFYRIPTGSRPFQSNRRRLWLQAIKRVDWNEDIIKNARVCSAHFISAEEDIPFPKREYDDLNLRYCQLQEDYVNLRQEFDTLCGL

pLDDT: mean 82.87, std 10.86, range [50.5, 94.38]